Protein AF-A0A2R6GFC6-F1 (afdb_monomer_lite)

Foldseek 3Di:
DWAKEKEWEAELVRPDVLQVVLLVVLCVVCVVRHHYYYHYDNPADPVRTWIWIATHDDDFIDTDRDSDNVVVLVSNCVRCPPSDDDDPDDD

Structure (mmCIF, N/CA/C/O backbone):
data_AF-A0A2R6GFC6-F1
#
_entry.id   AF-A0A2R6GFC6-F1
#
loop_
_atom_site.group_PDB
_atom_site.id
_atom_site.type_symbol
_atom_site.label_atom_id
_atom_site.label_alt_id
_atom_site.label_comp_id
_atom_site.label_asym_id
_atom_site.label_entity_id
_atom_site.label_seq_id
_atom_site.pdbx_PDB_ins_code
_atom_site.Cartn_x
_atom_site.Cartn_y
_atom_site.Cartn_z
_atom_site.occupancy
_atom_site.B_iso_or_equiv
_atom_site.auth_seq_id
_atom_site.auth_comp_id
_atom_site.auth_asym_id
_atom_site.auth_atom_id
_atom_site.pdbx_PDB_model_num
ATOM 1 N N . MET A 1 1 ? -18.037 5.972 7.789 1.00 57.47 1 MET A N 1
ATOM 2 C CA . MET A 1 1 ? -16.727 5.304 7.687 1.00 57.47 1 MET A CA 1
ATOM 3 C C . MET A 1 1 ? -16.092 5.759 6.396 1.00 57.47 1 MET A C 1
ATOM 5 O O . MET A 1 1 ? -16.685 5.566 5.340 1.00 57.47 1 MET A O 1
ATOM 9 N N . GLU A 1 2 ? -14.972 6.462 6.490 1.00 78.06 2 GLU A N 1
ATOM 10 C CA . GLU A 1 2 ? -14.158 6.775 5.320 1.00 78.06 2 GLU A CA 1
ATOM 11 C C . GLU A 1 2 ? -13.369 5.520 4.943 1.00 78.06 2 GLU A C 1
ATOM 13 O O . GLU A 1 2 ? -12.920 4.779 5.810 1.00 78.06 2 GLU A O 1
ATOM 18 N N . THR A 1 3 ? -13.290 5.211 3.651 1.00 86.62 3 THR A N 1
ATOM 19 C CA . THR A 1 3 ? -12.662 3.966 3.198 1.00 86.62 3 THR A CA 1
ATOM 20 C C . THR A 1 3 ? -11.184 4.196 2.926 1.00 86.62 3 THR A C 1
ATOM 22 O O . THR A 1 3 ? -10.839 5.090 2.150 1.00 86.62 3 THR A O 1
ATOM 25 N N . LEU A 1 4 ? -10.325 3.360 3.510 1.00 91.56 4 LEU A N 1
ATOM 26 C CA . LEU A 1 4 ? -8.906 3.305 3.180 1.00 91.56 4 LEU A CA 1
ATOM 27 C C . LEU A 1 4 ? -8.722 2.655 1.803 1.00 91.56 4 LEU A C 1
ATOM 29 O O . LEU A 1 4 ? -9.303 1.610 1.505 1.00 91.56 4 LEU A O 1
ATOM 33 N N . ARG A 1 5 ? -7.924 3.275 0.937 1.00 94.00 5 ARG A N 1
ATOM 34 C CA . ARG A 1 5 ? -7.587 2.755 -0.391 1.00 94.00 5 ARG A CA 1
ATOM 35 C C . ARG A 1 5 ? -6.086 2.601 -0.515 1.00 94.00 5 ARG A C 1
ATOM 37 O O . ARG A 1 5 ? -5.356 3.564 -0.312 1.00 94.00 5 ARG A O 1
ATOM 44 N N . VAL A 1 6 ? -5.645 1.417 -0.920 1.00 94.69 6 VAL A N 1
ATOM 45 C CA . VAL A 1 6 ? -4.239 1.099 -1.168 1.00 94.69 6 VAL A CA 1
ATOM 46 C C . VAL A 1 6 ? -4.065 0.814 -2.651 1.00 94.69 6 VAL A C 1
ATOM 48 O O . VAL A 1 6 ? -4.625 -0.138 -3.195 1.00 94.69 6 VAL A O 1
ATOM 51 N N . LYS A 1 7 ? -3.292 1.660 -3.323 1.00 95.12 7 LYS A N 1
ATOM 52 C CA . LYS A 1 7 ? -3.026 1.578 -4.757 1.00 95.12 7 LYS A CA 1
ATOM 53 C C . LYS A 1 7 ? -1.564 1.246 -4.996 1.00 95.12 7 LYS A C 1
ATOM 55 O O . LYS A 1 7 ? -0.705 2.083 -4.734 1.00 95.12 7 LYS A O 1
ATOM 60 N N . LEU A 1 8 ? -1.276 0.076 -5.551 1.00 95.62 8 LEU A N 1
ATOM 61 C CA . LEU A 1 8 ? 0.054 -0.233 -6.069 1.00 95.62 8 LEU A CA 1
ATOM 62 C C . LEU A 1 8 ? 0.172 0.317 -7.495 1.00 95.62 8 LEU A C 1
ATOM 64 O O . LEU A 1 8 ? -0.503 -0.169 -8.399 1.00 95.62 8 LEU A O 1
ATOM 68 N N . ASN A 1 9 ? 1.026 1.316 -7.705 1.00 94.25 9 ASN A N 1
ATOM 69 C CA . ASN A 1 9 ? 1.344 1.834 -9.034 1.00 94.25 9 ASN A CA 1
ATOM 70 C C . ASN A 1 9 ? 2.617 1.156 -9.534 1.00 94.25 9 ASN A C 1
ATOM 72 O O . ASN A 1 9 ? 3.641 1.210 -8.855 1.00 94.25 9 ASN A O 1
ATOM 76 N N . VAL A 1 10 ? 2.550 0.526 -10.705 1.00 92.50 10 VAL A N 1
ATOM 77 C CA . VAL A 1 10 ? 3.672 -0.186 -11.335 1.00 92.50 10 VAL A CA 1
ATOM 78 C C . VAL A 1 10 ? 3.766 0.147 -12.825 1.00 92.50 10 VAL A C 1
ATOM 80 O O . VAL A 1 10 ? 2.761 0.561 -13.423 1.00 92.50 10 VAL A O 1
ATOM 83 N N . PRO A 1 11 ? 4.941 -0.070 -13.445 1.00 89.94 11 PRO A N 1
ATOM 84 C CA . PRO A 1 11 ? 5.094 0.060 -14.885 1.00 89.94 11 PRO A CA 1
ATOM 85 C C . PRO A 1 11 ? 4.103 -0.820 -15.644 1.00 89.94 11 PRO A C 1
ATOM 87 O O . PRO A 1 11 ? 3.750 -1.913 -15.189 1.00 89.94 11 PRO A O 1
ATOM 90 N N . ALA A 1 12 ? 3.671 -0.363 -16.820 1.00 86.00 12 ALA A N 1
ATOM 91 C CA . ALA A 1 12 ? 2.741 -1.104 -17.677 1.00 86.00 12 ALA A CA 1
ATOM 92 C C . ALA A 1 12 ? 3.248 -2.516 -18.022 1.00 86.00 12 ALA A C 1
ATOM 94 O O . ALA A 1 12 ? 2.446 -3.447 -18.101 1.00 86.00 12 ALA A O 1
ATOM 95 N N . ASP A 1 13 ? 4.568 -2.665 -18.140 1.00 83.75 13 ASP A N 1
ATOM 96 C CA . ASP A 1 13 ? 5.250 -3.924 -18.453 1.00 83.75 13 ASP A CA 1
ATOM 97 C C . ASP A 1 13 ? 5.377 -4.876 -17.242 1.00 83.75 13 ASP A C 1
ATOM 99 O O . ASP A 1 13 ? 5.769 -6.028 -17.374 1.00 83.75 13 ASP A O 1
ATOM 103 N N . GLY A 1 14 ? 4.990 -4.432 -16.036 1.00 69.62 14 GLY A N 1
ATOM 104 C CA . GLY A 1 14 ? 4.938 -5.283 -14.841 1.00 69.62 14 GLY A CA 1
ATOM 105 C C . GLY A 1 14 ? 6.250 -5.410 -14.055 1.00 69.62 14 GLY A C 1
ATOM 106 O O . GLY A 1 14 ? 6.383 -6.341 -13.262 1.00 69.62 14 GLY A O 1
ATOM 107 N N . GLY A 1 15 ? 7.186 -4.471 -14.221 1.00 70.00 15 GLY A N 1
ATOM 108 C CA . GLY A 1 15 ? 8.571 -4.520 -13.718 1.00 70.00 15 GLY A CA 1
ATOM 109 C C . GLY A 1 15 ? 8.820 -4.475 -12.199 1.00 70.00 15 GLY A C 1
ATOM 110 O O . GLY A 1 15 ? 9.868 -3.992 -11.795 1.00 70.00 15 GLY A O 1
ATOM 111 N N . VAL A 1 16 ? 7.913 -4.946 -11.330 1.00 83.88 16 VAL A N 1
ATOM 112 C CA . VAL A 1 16 ? 8.152 -4.970 -9.866 1.00 83.88 16 VAL A CA 1
ATOM 113 C C . VAL A 1 16 ? 7.477 -6.175 -9.171 1.00 83.88 16 VAL A C 1
ATOM 115 O O . VAL A 1 16 ? 6.540 -6.009 -8.384 1.00 83.88 16 VAL A O 1
ATOM 118 N N . PRO A 1 17 ? 7.915 -7.424 -9.434 1.00 88.69 17 PRO A N 1
ATOM 119 C CA . PRO A 1 17 ? 7.246 -8.627 -8.922 1.00 88.69 17 PRO A CA 1
ATOM 120 C C . PRO A 1 17 ? 7.232 -8.709 -7.389 1.00 88.69 17 PRO A C 1
ATOM 122 O O . PRO A 1 17 ? 6.235 -9.129 -6.808 1.00 88.69 17 PRO A O 1
ATOM 125 N N . ALA A 1 18 ? 8.295 -8.245 -6.725 1.00 91.44 18 ALA A N 1
ATOM 126 C CA . ALA A 1 18 ? 8.362 -8.210 -5.265 1.00 91.44 18 ALA A CA 1
ATOM 127 C C . ALA A 1 18 ? 7.299 -7.276 -4.658 1.00 91.44 18 ALA A C 1
ATOM 129 O O . ALA A 1 18 ? 6.626 -7.661 -3.708 1.00 91.44 18 ALA A O 1
ATOM 130 N N . ALA A 1 19 ? 7.081 -6.094 -5.246 1.00 91.94 19 ALA A N 1
ATOM 131 C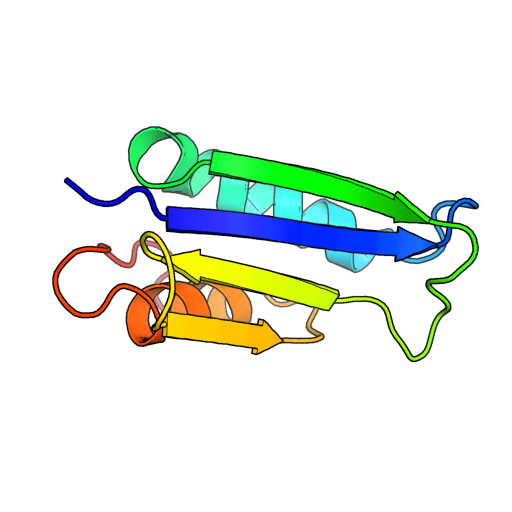 CA . ALA A 1 19 ? 6.041 -5.172 -4.786 1.00 91.94 19 ALA A CA 1
ATOM 132 C C . ALA A 1 19 ? 4.635 -5.742 -5.005 1.00 91.94 19 ALA A C 1
ATOM 134 O O . ALA A 1 19 ? 3.743 -5.530 -4.187 1.00 91.94 19 ALA A O 1
ATOM 135 N N . ARG A 1 20 ? 4.435 -6.501 -6.088 1.00 91.81 20 ARG A N 1
ATOM 136 C CA . ARG A 1 20 ? 3.168 -7.189 -6.334 1.00 91.81 20 ARG A CA 1
ATOM 137 C C . ARG A 1 20 ? 2.894 -8.271 -5.294 1.00 91.81 20 ARG A C 1
ATOM 139 O O . ARG A 1 20 ? 1.799 -8.286 -4.750 1.00 91.81 20 ARG A O 1
ATOM 146 N N . LYS A 1 21 ? 3.900 -9.080 -4.952 1.00 94.56 21 LYS A N 1
ATOM 147 C CA . LYS A 1 21 ? 3.786 -10.062 -3.869 1.00 94.56 21 LYS A CA 1
ATOM 148 C C . LYS A 1 21 ? 3.428 -9.381 -2.544 1.00 94.56 21 LYS A C 1
ATOM 150 O O . LYS A 1 21 ? 2.461 -9.771 -1.906 1.00 94.56 21 LYS A O 1
ATOM 155 N N . THR A 1 22 ? 4.134 -8.305 -2.188 1.00 95.12 22 THR A N 1
ATOM 156 C CA . THR A 1 22 ? 3.817 -7.499 -0.999 1.00 95.12 22 THR A CA 1
ATOM 157 C C . THR A 1 22 ? 2.375 -6.991 -1.013 1.00 95.12 22 THR A C 1
ATOM 159 O O . THR A 1 22 ? 1.699 -7.024 0.009 1.00 95.12 22 THR A O 1
ATOM 162 N N . PHE A 1 23 ? 1.888 -6.522 -2.164 1.00 95.06 23 PHE A N 1
ATOM 163 C CA . PHE A 1 23 ? 0.505 -6.079 -2.312 1.00 95.06 23 PHE A CA 1
ATOM 164 C C . PHE A 1 23 ? -0.494 -7.215 -2.080 1.00 95.06 23 PHE A C 1
ATOM 166 O O . PHE A 1 23 ? -1.478 -7.003 -1.382 1.00 95.06 23 PHE A O 1
ATOM 173 N N . GLU A 1 24 ? -0.241 -8.398 -2.639 1.00 95.12 24 GLU A N 1
ATOM 174 C CA . GLU A 1 24 ? -1.093 -9.578 -2.457 1.00 95.12 24 GLU A CA 1
ATOM 175 C C . GLU A 1 24 ? -1.137 -10.015 -0.987 1.00 95.12 24 GLU A C 1
ATOM 177 O O . GLU A 1 24 ? -2.221 -10.258 -0.467 1.00 95.12 24 GLU A O 1
ATOM 182 N N . GLU A 1 25 ? 0.009 -10.023 -0.298 1.00 95.25 25 GLU A N 1
AT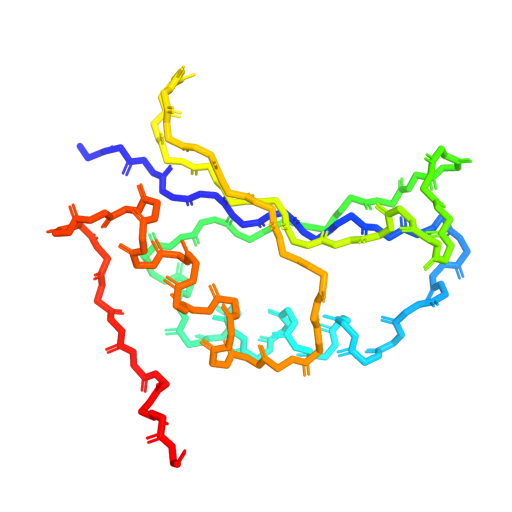OM 183 C CA . GLU A 1 25 ? 0.099 -10.378 1.125 1.00 95.25 25 GLU A CA 1
ATOM 184 C C . GLU A 1 25 ? -0.725 -9.429 2.009 1.00 95.25 25 GLU A C 1
ATOM 186 O O . GLU A 1 25 ? -1.516 -9.874 2.834 1.00 95.25 25 GLU A O 1
ATOM 191 N N . ILE A 1 26 ? -0.602 -8.113 1.824 1.00 94.00 26 ILE A N 1
ATOM 192 C CA . ILE A 1 26 ? -1.366 -7.148 2.634 1.00 94.00 26 ILE A CA 1
ATOM 193 C C . ILE A 1 26 ? -2.849 -7.162 2.265 1.00 94.00 26 ILE A C 1
ATOM 195 O O . ILE A 1 26 ? -3.700 -7.005 3.141 1.00 94.00 26 ILE A O 1
ATOM 199 N N . ALA A 1 27 ? -3.167 -7.323 0.977 1.00 94.75 27 ALA A N 1
ATOM 200 C CA . ALA A 1 27 ? -4.546 -7.391 0.518 1.00 94.75 27 ALA A CA 1
ATOM 201 C C . ALA A 1 27 ? -5.278 -8.586 1.136 1.00 94.75 27 ALA A C 1
ATOM 203 O O . ALA A 1 27 ? -6.424 -8.431 1.545 1.00 94.75 27 ALA A O 1
ATOM 204 N N . ASP A 1 28 ? -4.615 -9.737 1.255 1.00 94.56 28 ASP A N 1
ATOM 205 C CA . ASP A 1 28 ? -5.156 -10.910 1.944 1.00 94.56 28 ASP A CA 1
ATOM 206 C C . ASP A 1 28 ? -5.487 -10.590 3.413 1.00 94.56 28 ASP A C 1
ATOM 208 O O . ASP A 1 28 ? -6.624 -10.771 3.851 1.00 94.56 28 ASP A O 1
ATOM 212 N N . VAL A 1 29 ? -4.537 -9.985 4.137 1.00 94.56 29 VAL A N 1
ATOM 213 C CA . VAL A 1 29 ? -4.678 -9.700 5.576 1.00 94.56 29 VAL A CA 1
ATOM 214 C C . VAL A 1 29 ? -5.703 -8.603 5.890 1.00 94.56 29 VAL A C 1
ATOM 216 O O . VAL A 1 29 ? -6.351 -8.665 6.935 1.00 94.56 29 VAL A O 1
ATOM 21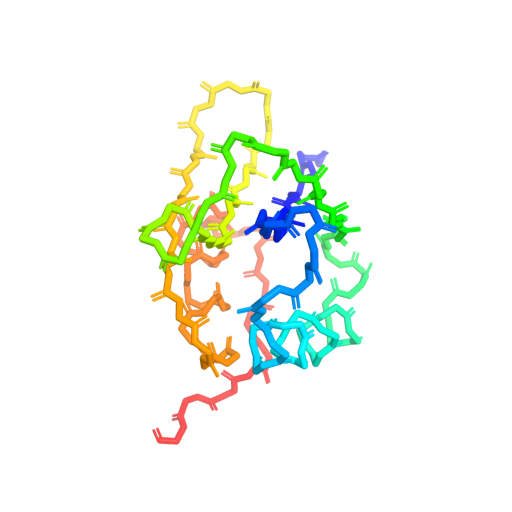9 N N . HIS A 1 30 ? -5.856 -7.590 5.033 1.00 93.00 30 HIS A N 1
ATOM 220 C CA . HIS A 1 30 ? -6.642 -6.380 5.333 1.00 93.00 30 HIS A CA 1
ATOM 221 C C . HIS A 1 30 ? -7.786 -6.104 4.349 1.00 93.00 30 HIS A C 1
ATOM 223 O O . HIS A 1 30 ? -8.299 -4.981 4.310 1.00 93.00 30 HIS A O 1
ATOM 229 N N . SER A 1 31 ? -8.203 -7.093 3.556 1.00 92.19 31 SER A N 1
ATOM 230 C CA . SER A 1 31 ? -9.307 -6.948 2.591 1.00 92.19 31 SER A CA 1
ATOM 231 C C . SER A 1 31 ? -10.631 -6.481 3.212 1.00 92.19 31 SER A C 1
ATOM 233 O O . SER A 1 31 ? -11.444 -5.882 2.508 1.00 92.19 31 SER A O 1
ATOM 235 N N . ASP A 1 32 ? -10.852 -6.697 4.514 1.00 91.31 32 ASP A N 1
ATOM 236 C CA . ASP A 1 32 ? -12.029 -6.193 5.234 1.00 91.31 32 ASP A CA 1
ATOM 237 C C . ASP A 1 32 ? -11.925 -4.707 5.620 1.00 91.31 32 ASP A C 1
ATOM 239 O O . ASP A 1 32 ? -12.948 -4.050 5.807 1.00 91.31 32 ASP A O 1
ATOM 243 N N . GLN A 1 33 ? -10.707 -4.166 5.720 1.00 90.31 33 GLN A N 1
ATOM 244 C CA . GLN A 1 33 ? -10.447 -2.804 6.203 1.00 90.31 33 GLN A CA 1
ATOM 245 C C . GLN A 1 33 ? -10.152 -1.803 5.078 1.00 90.31 33 GLN A C 1
ATOM 247 O O . GLN A 1 33 ? -10.317 -0.594 5.262 1.00 90.31 33 GLN A O 1
ATOM 252 N N . ALA A 1 34 ? -9.690 -2.273 3.916 1.00 92.62 34 ALA A N 1
ATOM 253 C CA . ALA A 1 34 ? -9.246 -1.407 2.831 1.00 92.62 34 ALA A CA 1
ATOM 254 C C . ALA A 1 34 ? -9.590 -1.952 1.443 1.00 92.62 34 ALA A C 1
ATOM 256 O O . ALA A 1 34 ? -9.707 -3.151 1.210 1.00 92.62 34 ALA A O 1
ATOM 257 N N . ILE A 1 35 ? -9.698 -1.037 0.481 1.00 93.81 35 ILE A N 1
ATOM 258 C CA . ILE A 1 35 ? -9.841 -1.372 -0.935 1.00 93.81 35 ILE A CA 1
ATOM 259 C C . ILE A 1 35 ? -8.456 -1.385 -1.577 1.00 93.81 35 ILE A C 1
ATOM 261 O O . ILE A 1 35 ? -7.763 -0.366 -1.607 1.00 93.81 35 ILE A O 1
ATOM 265 N N . PHE A 1 36 ? -8.096 -2.520 -2.164 1.00 94.62 36 PHE A N 1
ATOM 266 C CA . PHE A 1 36 ? -6.814 -2.740 -2.823 1.00 94.62 36 PHE A CA 1
ATOM 267 C C . PHE A 1 36 ? -6.958 -2.643 -4.342 1.00 94.62 36 PHE A C 1
ATOM 269 O O . PHE A 1 36 ? -7.845 -3.252 -4.938 1.00 94.62 36 PHE A O 1
ATOM 276 N N . GLN A 1 37 ? -6.089 -1.865 -4.989 1.00 94.88 37 GLN A N 1
ATOM 277 C CA . GLN A 1 37 ? -6.082 -1.700 -6.444 1.00 94.88 37 GLN A CA 1
ATOM 278 C C . GLN A 1 37 ? -4.656 -1.703 -6.997 1.00 94.88 37 GLN A C 1
ATOM 280 O O . GLN A 1 37 ? -3.751 -1.108 -6.420 1.00 94.88 37 GLN A O 1
ATOM 285 N N . VAL A 1 38 ? -4.463 -2.320 -8.162 1.00 93.25 38 VAL A N 1
ATOM 286 C CA . VAL A 1 38 ? -3.208 -2.227 -8.917 1.00 93.25 38 VAL A CA 1
ATOM 287 C C . VAL A 1 38 ? -3.428 -1.311 -10.111 1.00 93.25 38 VAL A C 1
ATOM 289 O O . VAL A 1 38 ? -4.330 -1.538 -10.915 1.00 93.25 38 VAL A O 1
ATOM 292 N N . ASN A 1 39 ? -2.591 -0.289 -10.241 1.00 91.44 39 ASN A N 1
ATOM 293 C CA . ASN A 1 39 ? -2.589 0.637 -11.360 1.00 91.44 39 ASN A CA 1
ATOM 294 C C . ASN A 1 39 ? -1.342 0.401 -12.216 1.00 91.44 39 ASN A C 1
ATOM 296 O O . ASN A 1 39 ? -0.213 0.567 -11.752 1.00 91.44 39 ASN A O 1
ATOM 300 N N . ARG A 1 40 ? -1.556 0.003 -13.469 1.00 90.56 40 ARG A N 1
ATOM 301 C CA . ARG A 1 40 ? -0.488 -0.207 -14.448 1.00 90.56 40 ARG A CA 1
ATOM 302 C C . ARG A 1 40 ? -0.464 0.976 -15.391 1.00 90.56 40 ARG A C 1
ATOM 304 O O . ARG A 1 40 ? -1.471 1.271 -16.031 1.00 90.56 40 ARG A O 1
ATOM 311 N N . SER A 1 41 ? 0.676 1.642 -15.484 1.00 87.56 41 SER A N 1
ATOM 312 C CA . SER A 1 41 ? 0.790 2.868 -16.263 1.00 87.56 41 SER A CA 1
ATOM 313 C C . SER A 1 41 ? 2.109 2.925 -17.015 1.00 87.56 41 SER A C 1
ATOM 315 O O . SER A 1 41 ? 3.145 2.525 -16.500 1.00 87.56 41 SER A O 1
ATOM 317 N N . ARG A 1 42 ? 2.068 3.473 -18.233 1.00 85.94 42 ARG A N 1
ATOM 318 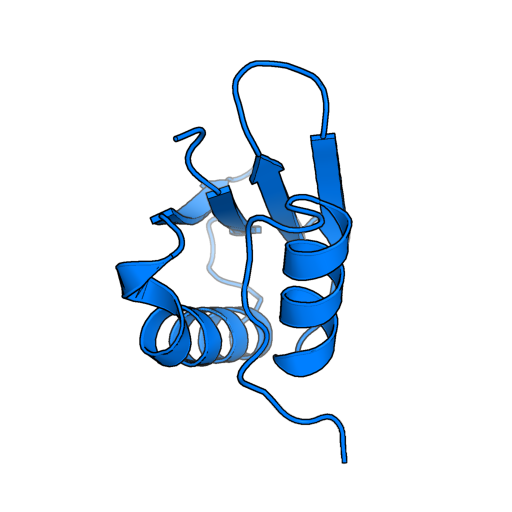C CA . ARG A 1 42 ? 3.263 3.815 -19.025 1.00 85.94 42 ARG A CA 1
ATOM 319 C C . ARG A 1 42 ? 3.998 5.060 -18.513 1.00 85.94 42 ARG A C 1
ATOM 321 O O . ARG A 1 42 ? 5.019 5.426 -19.066 1.00 85.94 42 ARG A O 1
ATOM 328 N N . TYR A 1 43 ? 3.406 5.750 -17.538 1.00 84.56 43 TYR A N 1
ATOM 329 C CA . TYR A 1 43 ? 3.965 6.928 -16.868 1.00 84.56 43 TYR A CA 1
ATOM 330 C C . TYR A 1 43 ? 4.590 6.573 -15.510 1.00 84.56 43 TYR A C 1
ATOM 332 O O . TYR A 1 43 ? 4.869 7.463 -14.711 1.00 84.56 43 TYR A O 1
ATOM 340 N N . VAL A 1 44 ? 4.681 5.276 -15.208 1.00 82.44 44 VAL A N 1
ATOM 341 C CA . VAL A 1 44 ? 5.317 4.740 -14.008 1.00 82.44 44 VAL A CA 1
ATOM 342 C C . VAL A 1 44 ? 6.480 3.877 -14.467 1.00 82.44 44 VAL A C 1
ATOM 344 O O . VAL A 1 44 ? 6.311 3.015 -15.326 1.00 82.44 44 VAL A O 1
ATOM 347 N N . ASP A 1 45 ? 7.630 4.092 -13.851 1.00 82.56 45 ASP A N 1
ATOM 348 C CA . ASP A 1 45 ? 8.907 3.468 -14.167 1.00 82.56 45 ASP A CA 1
ATOM 349 C C . ASP A 1 45 ? 9.509 2.876 -12.882 1.00 82.56 45 ASP A C 1
ATOM 351 O O . ASP A 1 45 ? 8.935 2.975 -11.790 1.00 82.56 45 ASP A O 1
ATOM 355 N N . GLU A 1 46 ? 10.688 2.269 -12.988 1.00 74.44 46 GLU A N 1
ATOM 356 C CA . GLU A 1 46 ? 11.389 1.645 -11.856 1.00 74.44 46 GLU A CA 1
ATOM 357 C C . GLU A 1 46 ? 11.724 2.628 -10.719 1.00 74.44 46 GLU A C 1
ATOM 359 O O . GLU A 1 46 ? 11.922 2.225 -9.572 1.00 74.44 46 GLU A O 1
ATOM 364 N N . GLU A 1 47 ? 11.723 3.929 -11.000 1.00 80.12 47 GLU A N 1
ATOM 365 C CA . GLU A 1 47 ? 11.969 4.964 -9.999 1.00 80.12 47 GLU A CA 1
ATOM 366 C C . GLU A 1 47 ? 10.681 5.514 -9.369 1.00 80.12 47 GLU A C 1
ATOM 368 O O . GLU A 1 47 ? 10.717 6.006 -8.239 1.00 80.12 47 GLU A O 1
ATOM 373 N N . THR A 1 48 ? 9.537 5.395 -10.049 1.00 86.00 48 THR A N 1
ATOM 374 C CA . THR A 1 48 ? 8.277 6.066 -9.674 1.00 86.00 48 THR A CA 1
ATOM 375 C C . THR A 1 48 ? 7.168 5.110 -9.232 1.00 86.00 48 THR A C 1
ATOM 377 O O . THR A 1 48 ? 6.087 5.559 -8.840 1.00 86.00 48 THR A O 1
ATOM 380 N N . TRP A 1 49 ? 7.417 3.797 -9.240 1.00 93.00 49 TRP A N 1
ATOM 381 C CA . TRP A 1 49 ? 6.499 2.817 -8.661 1.00 93.00 49 TRP A CA 1
ATOM 382 C C . TRP A 1 49 ? 6.362 2.988 -7.144 1.00 93.00 49 TRP A C 1
ATOM 384 O O . TRP A 1 49 ? 7.250 3.502 -6.460 1.00 93.00 49 TRP A O 1
ATOM 394 N N . GLY A 1 50 ? 5.246 2.509 -6.599 1.00 94.31 50 GLY A N 1
ATOM 395 C CA . GLY A 1 50 ? 5.033 2.492 -5.156 1.00 94.31 50 GLY A CA 1
ATOM 396 C C . GLY A 1 50 ? 3.577 2.342 -4.751 1.00 94.31 50 GLY A C 1
ATOM 397 O O . GLY A 1 50 ? 2.659 2.323 -5.579 1.00 94.31 50 GLY A O 1
ATOM 398 N N . PHE A 1 51 ? 3.377 2.252 -3.443 1.00 95.56 51 PHE A N 1
ATOM 399 C CA . PHE A 1 51 ? 2.075 2.195 -2.805 1.00 95.56 51 PHE A CA 1
ATOM 400 C C . PHE A 1 51 ? 1.611 3.609 -2.498 1.00 95.56 51 PHE A C 1
ATOM 402 O O . PHE A 1 51 ? 2.263 4.341 -1.759 1.00 95.56 51 PHE A O 1
ATOM 409 N N . ARG A 1 52 ? 0.466 3.984 -3.055 1.00 94.75 52 ARG A N 1
ATOM 410 C CA . ARG A 1 52 ? -0.265 5.193 -2.699 1.00 94.75 52 ARG A CA 1
ATOM 411 C C . ARG A 1 52 ? -1.435 4.800 -1.813 1.00 94.75 52 ARG A C 1
ATOM 413 O O . ARG A 1 52 ? -2.272 3.999 -2.221 1.00 94.75 52 ARG A O 1
ATOM 420 N N . ILE A 1 53 ? -1.481 5.362 -0.619 1.00 94.69 53 ILE A N 1
ATOM 421 C CA . ILE A 1 53 ? -2.467 5.043 0.407 1.00 94.69 53 ILE A CA 1
ATOM 422 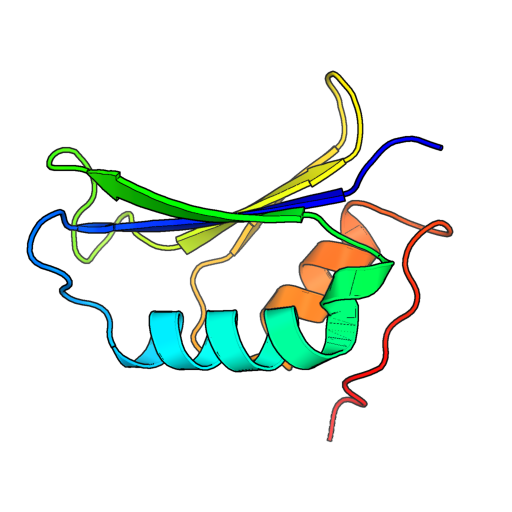C C . ILE A 1 53 ? -3.291 6.299 0.642 1.00 94.69 53 ILE A C 1
ATOM 424 O O . ILE A 1 53 ? -2.724 7.371 0.817 1.00 94.69 53 ILE A O 1
ATOM 428 N N . GLU A 1 54 ? -4.611 6.191 0.584 1.00 92.88 54 GLU A N 1
ATOM 429 C CA . GLU A 1 54 ? -5.529 7.328 0.656 1.00 92.88 54 GLU A CA 1
ATOM 430 C C . GLU A 1 54 ? -6.667 6.990 1.619 1.00 92.88 54 GLU A C 1
ATOM 432 O O . GLU A 1 54 ? -7.300 5.944 1.472 1.00 92.88 54 GLU A O 1
ATOM 437 N N . HIS A 1 55 ? -6.949 7.870 2.576 1.00 90.19 55 HIS A N 1
ATOM 438 C CA . HIS A 1 55 ? -8.081 7.738 3.488 1.00 90.19 55 HIS A CA 1
ATOM 439 C C . HIS A 1 55 ? -9.028 8.929 3.315 1.00 90.19 55 HIS A C 1
ATOM 441 O O . HIS A 1 55 ? -8.628 10.092 3.391 1.00 90.19 55 HIS A O 1
ATOM 447 N N . GLY A 1 56 ? -10.299 8.636 3.032 1.00 82.88 56 GLY A N 1
ATOM 448 C CA . GLY A 1 56 ? -11.314 9.675 2.879 1.00 82.88 56 GLY A CA 1
ATOM 449 C C . GLY A 1 56 ? -11.221 10.483 1.586 1.00 82.88 56 GLY A C 1
ATOM 450 O O . GLY A 1 56 ? -10.600 10.083 0.600 1.00 82.88 56 GLY A O 1
ATOM 451 N N . ALA A 1 57 ? -11.928 11.616 1.553 1.00 64.75 57 ALA A N 1
ATOM 452 C CA . ALA A 1 57 ? -12.126 12.359 0.311 1.00 64.75 57 ALA A CA 1
ATOM 453 C C . ALA A 1 57 ? -10.921 13.215 -0.108 1.00 64.75 57 ALA A C 1
ATOM 455 O O . ALA A 1 57 ? -10.717 13.365 -1.313 1.00 64.75 57 ALA A O 1
ATOM 456 N N . LYS A 1 58 ? -10.161 13.831 0.818 1.00 56.56 58 LYS A N 1
ATOM 457 C CA . LYS A 1 58 ? -9.239 14.925 0.428 1.00 56.56 58 LYS A CA 1
ATOM 458 C C . LYS A 1 58 ? -8.041 15.265 1.334 1.00 56.56 58 LYS A C 1
ATOM 460 O O . LYS A 1 58 ? -7.414 16.280 1.034 1.00 56.56 58 LYS A O 1
ATOM 465 N N . ARG A 1 59 ? -7.696 14.542 2.410 1.00 63.50 59 ARG A N 1
ATOM 466 C CA . ARG A 1 59 ? -6.658 15.064 3.336 1.00 63.50 59 ARG A CA 1
ATOM 467 C C . ARG A 1 59 ? -5.513 14.134 3.700 1.00 63.50 59 ARG A C 1
ATOM 469 O O . ARG A 1 59 ? -4.384 14.614 3.705 1.00 63.50 59 ARG A O 1
ATOM 476 N N . ASP A 1 60 ? -5.756 12.846 3.886 1.00 78.44 60 ASP A N 1
ATOM 477 C CA . ASP A 1 60 ? -4.714 11.954 4.385 1.00 78.44 60 ASP A CA 1
ATOM 478 C C . ASP A 1 60 ? -4.298 10.989 3.281 1.00 78.44 60 ASP A C 1
ATOM 480 O O . ASP A 1 60 ? -5.042 10.098 2.860 1.00 78.44 60 ASP A O 1
ATOM 484 N N . ALA A 1 61 ? -3.106 11.241 2.745 1.00 88.25 61 ALA A N 1
ATOM 485 C CA . ALA A 1 61 ? -2.495 10.410 1.730 1.00 88.25 61 ALA A CA 1
ATOM 486 C C . ALA A 1 61 ? -1.028 10.159 2.070 1.00 88.25 61 ALA A C 1
ATOM 488 O O . ALA A 1 61 ? -0.300 11.068 2.463 1.00 88.25 61 ALA A O 1
ATOM 489 N N . GLY A 1 62 ? -0.602 8.918 1.878 1.00 92.12 62 GLY A N 1
ATOM 490 C CA . GLY A 1 62 ? 0.772 8.473 2.039 1.00 92.12 62 GLY A CA 1
ATOM 491 C C . GLY A 1 62 ? 1.291 7.860 0.747 1.00 92.12 62 GLY A C 1
ATOM 492 O O . GLY A 1 62 ? 0.531 7.311 -0.057 1.00 92.12 62 GLY A O 1
ATOM 493 N N . PHE A 1 63 ? 2.601 7.944 0.552 1.00 93.88 63 PHE A N 1
ATOM 494 C CA . PHE A 1 63 ? 3.290 7.223 -0.506 1.00 93.88 63 PHE A CA 1
ATOM 495 C C . PHE A 1 63 ? 4.496 6.501 0.076 1.00 93.88 63 PHE A C 1
ATOM 497 O O . PHE A 1 63 ? 5.306 7.110 0.772 1.00 93.88 63 PHE A O 1
ATOM 504 N N . VAL A 1 64 ? 4.629 5.215 -0.235 1.00 94.94 64 VAL A N 1
ATOM 505 C CA . VAL A 1 64 ? 5.773 4.409 0.184 1.00 94.94 64 VAL A CA 1
ATOM 506 C C . VAL A 1 64 ? 6.214 3.490 -0.948 1.00 94.94 64 VAL A C 1
ATOM 508 O O . VAL A 1 64 ? 5.420 2.762 -1.546 1.00 94.94 64 VAL A O 1
ATOM 511 N N . ARG A 1 65 ? 7.512 3.515 -1.248 1.00 94.81 65 ARG A N 1
ATOM 512 C CA . ARG A 1 65 ? 8.150 2.611 -2.207 1.00 94.81 65 ARG A CA 1
ATOM 513 C C . ARG A 1 65 ? 8.935 1.562 -1.434 1.00 94.81 65 ARG A C 1
ATOM 515 O O . ARG A 1 65 ? 10.039 1.822 -0.968 1.00 94.81 65 ARG A O 1
ATOM 522 N N . THR A 1 66 ? 8.333 0.395 -1.254 1.00 94.12 66 THR A N 1
ATOM 523 C CA . THR A 1 66 ? 8.879 -0.690 -0.435 1.00 94.12 66 THR A CA 1
ATOM 524 C C . THR A 1 66 ? 8.382 -2.038 -0.940 1.00 94.12 66 THR A C 1
ATOM 526 O O . THR A 1 66 ? 7.365 -2.113 -1.622 1.00 94.12 66 THR A O 1
ATOM 529 N N . THR A 1 67 ? 9.095 -3.101 -0.594 1.00 94.25 67 THR A N 1
ATOM 530 C CA . THR A 1 67 ? 8.687 -4.499 -0.803 1.00 94.25 67 THR A CA 1
ATOM 531 C C . THR A 1 67 ? 8.506 -5.222 0.534 1.00 94.25 67 THR A C 1
ATOM 533 O O . THR A 1 67 ? 8.639 -6.440 0.615 1.00 94.25 67 THR A O 1
ATOM 536 N N . SER A 1 68 ? 8.287 -4.464 1.613 1.00 94.69 68 SER A N 1
ATOM 537 C CA . SER A 1 68 ? 8.029 -4.991 2.952 1.00 94.69 68 SER A CA 1
ATOM 538 C C . SER A 1 68 ? 6.557 -4.781 3.320 1.00 94.69 68 SER A C 1
ATOM 540 O O . SER A 1 68 ? 6.125 -3.624 3.391 1.00 94.69 68 SER A O 1
ATOM 542 N N . PRO A 1 69 ? 5.797 -5.860 3.593 1.00 94.12 69 PRO A N 1
ATOM 543 C CA . PRO A 1 69 ? 4.407 -5.766 4.030 1.00 94.12 69 PRO A CA 1
ATOM 544 C C . PRO A 1 69 ? 4.211 -4.869 5.257 1.00 94.12 69 PRO A C 1
ATOM 546 O O . PRO A 1 69 ? 3.348 -3.993 5.263 1.00 94.12 69 PRO A O 1
ATOM 549 N N . ALA A 1 70 ? 5.091 -5.006 6.252 1.00 92.56 70 ALA A N 1
ATOM 550 C CA . ALA A 1 70 ? 5.045 -4.224 7.486 1.00 92.56 70 ALA A CA 1
ATOM 551 C C . ALA A 1 70 ? 5.246 -2.716 7.250 1.00 92.56 70 ALA A C 1
ATOM 553 O O . ALA A 1 70 ? 4.640 -1.889 7.928 1.00 92.56 70 ALA A O 1
ATOM 554 N N . ALA A 1 71 ? 6.079 -2.336 6.274 1.00 94.00 71 ALA A N 1
ATOM 555 C CA . ALA A 1 71 ? 6.304 -0.927 5.954 1.00 94.00 71 ALA A CA 1
ATOM 556 C C . ALA A 1 71 ? 5.060 -0.277 5.327 1.00 94.00 71 ALA A C 1
ATOM 558 O O . ALA A 1 71 ? 4.720 0.852 5.669 1.00 94.00 71 ALA A O 1
ATOM 559 N N . VAL A 1 72 ? 4.364 -0.996 4.443 1.00 94.25 72 VAL A N 1
ATOM 560 C CA . VAL A 1 72 ? 3.109 -0.518 3.846 1.00 94.25 72 VAL A CA 1
ATOM 561 C C . VAL A 1 72 ? 2.001 -0.456 4.896 1.00 94.25 72 VAL A C 1
ATOM 563 O O . VAL A 1 72 ? 1.300 0.550 4.962 1.00 94.25 72 VAL A O 1
ATOM 566 N N . GLU A 1 73 ? 1.875 -1.474 5.752 1.00 94.50 73 GLU A N 1
ATOM 567 C CA . GLU A 1 73 ? 0.901 -1.470 6.849 1.00 94.50 73 GLU A CA 1
ATOM 568 C C . GLU A 1 73 ? 1.124 -0.293 7.804 1.00 94.50 73 GLU A C 1
ATOM 570 O O . GLU A 1 73 ? 0.177 0.377 8.217 1.00 94.50 73 GLU A O 1
ATOM 575 N N . ARG A 1 74 ? 2.382 0.009 8.131 1.00 93.56 74 ARG A N 1
ATOM 576 C CA . ARG A 1 74 ? 2.703 1.174 8.951 1.00 93.56 74 ARG A CA 1
ATOM 577 C C . ARG A 1 74 ? 2.175 2.458 8.312 1.00 93.56 74 ARG A C 1
ATOM 579 O O . ARG A 1 74 ? 1.496 3.223 8.989 1.00 93.56 74 ARG A O 1
ATOM 586 N N . THR A 1 75 ? 2.400 2.652 7.012 1.00 94.00 75 THR A N 1
ATOM 587 C CA . THR A 1 75 ? 1.861 3.815 6.294 1.00 94.00 75 THR A CA 1
ATOM 588 C C . THR A 1 75 ? 0.328 3.802 6.245 1.00 94.00 75 THR A C 1
ATOM 590 O O . THR A 1 75 ? -0.291 4.858 6.337 1.00 94.00 75 THR A O 1
ATOM 593 N N . MET A 1 76 ? -0.312 2.631 6.158 1.00 92.94 76 MET A N 1
ATOM 594 C CA . MET A 1 76 ? -1.772 2.503 6.278 1.00 92.94 76 MET A CA 1
ATOM 595 C C . MET A 1 76 ? -2.282 2.992 7.635 1.00 92.94 76 MET A C 1
ATOM 597 O O . MET A 1 76 ? -3.232 3.771 7.677 1.00 92.94 76 MET A O 1
ATOM 601 N N . ALA A 1 77 ? -1.621 2.604 8.724 1.00 92.12 77 ALA A N 1
ATOM 602 C CA . ALA A 1 77 ? -1.963 3.045 10.073 1.00 92.12 77 ALA A CA 1
ATOM 603 C C . ALA A 1 77 ? -1.716 4.546 10.294 1.00 92.12 77 ALA A C 1
ATOM 605 O O . ALA A 1 77 ? -2.476 5.192 11.010 1.00 92.12 77 ALA A O 1
ATOM 606 N N . GLU A 1 78 ? -0.675 5.106 9.672 1.00 91.19 78 GLU A N 1
ATOM 607 C CA . GLU A 1 78 ? -0.391 6.545 9.714 1.00 91.19 78 GLU A CA 1
ATOM 608 C C . GLU A 1 78 ? -1.461 7.355 8.969 1.00 91.19 78 GLU A C 1
ATOM 610 O O . GLU A 1 78 ? -1.900 8.392 9.460 1.00 91.19 78 GLU A O 1
ATOM 615 N N . VAL A 1 79 ? -1.915 6.868 7.809 1.00 90.62 79 VAL A N 1
ATOM 616 C CA . VAL A 1 79 ? -2.917 7.548 6.971 1.00 90.62 79 VAL A CA 1
ATOM 617 C C . VAL A 1 79 ? -4.345 7.391 7.516 1.00 90.62 79 VAL A C 1
ATOM 619 O O . VAL A 1 79 ? -5.142 8.321 7.436 1.00 90.62 79 VAL A O 1
ATOM 622 N N . ALA A 1 80 ? -4.683 6.237 8.091 1.00 88.62 80 ALA A N 1
ATOM 623 C CA . ALA A 1 80 ? -5.981 5.965 8.712 1.00 88.62 80 ALA A CA 1
ATOM 624 C C . ALA A 1 80 ? -5.862 5.862 10.241 1.00 88.62 80 ALA A C 1
ATOM 626 O O . ALA A 1 80 ? -6.301 4.883 10.854 1.00 88.62 80 ALA A O 1
ATOM 627 N N . PHE A 1 81 ? -5.262 6.881 10.864 1.00 83.38 81 PHE A N 1
ATOM 628 C CA . PHE A 1 81 ? -5.012 6.894 12.304 1.00 83.38 81 PHE A CA 1
ATOM 629 C C . PHE A 1 81 ? -6.300 6.662 13.111 1.00 83.38 81 PHE A C 1
ATOM 631 O O . PHE A 1 81 ? -7.292 7.378 12.966 1.00 83.38 81 PHE A O 1
ATOM 638 N N . GLY A 1 82 ? -6.290 5.631 13.958 1.00 79.38 82 GLY A N 1
ATOM 639 C CA . GLY A 1 82 ? -7.430 5.250 14.799 1.00 79.38 82 GLY A CA 1
ATOM 640 C C . GLY A 1 82 ? -8.607 4.589 14.066 1.00 79.38 82 GLY A C 1
ATOM 641 O O . GLY A 1 82 ? -9.571 4.213 14.724 1.00 79.38 82 GLY A O 1
ATOM 642 N N . SER A 1 83 ? -8.543 4.433 12.738 1.00 83.06 83 SER A N 1
ATOM 643 C CA . SER A 1 83 ? -9.561 3.739 11.923 1.00 83.06 83 SER A CA 1
ATOM 644 C C . SER A 1 83 ? -9.035 2.468 11.246 1.00 83.06 83 SER A C 1
ATOM 646 O O . SER A 1 83 ? -9.812 1.746 10.628 1.00 83.06 83 SER A O 1
ATOM 648 N N . PHE A 1 84 ? -7.734 2.195 11.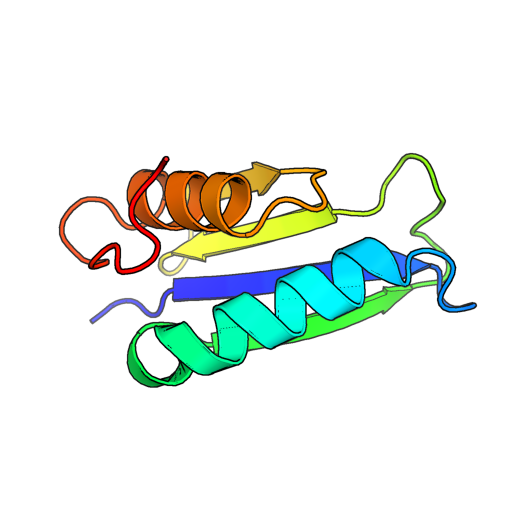361 1.00 87.38 84 PHE A N 1
ATOM 649 C CA . PHE A 1 84 ? -7.073 1.016 10.817 1.00 87.38 84 PHE A CA 1
ATOM 650 C C . PHE A 1 84 ? -6.386 0.211 11.924 1.00 87.38 84 PHE A C 1
ATOM 652 O O . PHE A 1 84 ? -5.635 0.759 12.735 1.00 87.38 84 PHE A O 1
ATOM 659 N N . GLU A 1 85 ? -6.626 -1.095 11.930 1.00 87.75 85 GLU A N 1
ATOM 660 C CA . GLU A 1 85 ? -6.023 -2.054 12.847 1.00 87.75 85 GLU A CA 1
ATOM 661 C C . GLU A 1 85 ? -4.875 -2.801 12.156 1.00 87.75 85 GLU A C 1
ATOM 663 O O . GLU A 1 85 ? -5.065 -3.497 11.152 1.00 87.75 85 GLU A O 1
ATOM 668 N N . ARG A 1 86 ? -3.678 -2.661 12.731 1.00 89.12 86 ARG A N 1
ATOM 669 C CA . ARG A 1 86 ? -2.459 -3.362 12.319 1.00 89.12 86 ARG A CA 1
ATOM 670 C C . ARG A 1 86 ? -2.524 -4.840 12.707 1.00 89.12 86 ARG A C 1
ATOM 672 O O . ARG A 1 86 ? -2.923 -5.156 13.823 1.00 89.12 86 ARG A O 1
ATOM 679 N N . ARG A 1 87 ? -2.114 -5.730 11.803 1.00 89.56 87 ARG A N 1
ATOM 680 C CA . ARG A 1 87 ? -2.151 -7.197 11.967 1.00 89.56 87 ARG A CA 1
ATOM 681 C C . ARG A 1 87 ? -0.820 -7.874 11.624 1.00 89.56 87 ARG A C 1
ATOM 683 O O . ARG A 1 87 ? -0.569 -8.995 12.054 1.00 89.56 87 ARG A O 1
ATOM 690 N N . LEU A 1 88 ? 0.043 -7.190 10.885 1.00 81.88 88 LEU A N 1
ATOM 691 C CA . LEU A 1 88 ? 1.416 -7.555 10.588 1.00 81.88 88 LEU A CA 1
ATOM 692 C C . LEU A 1 88 ? 2.296 -7.009 11.721 1.00 81.88 88 LEU A C 1
ATOM 694 O O . LEU A 1 88 ? 2.780 -5.873 11.699 1.00 81.88 88 LEU A O 1
ATOM 698 N N . ASP A 1 89 ? 2.447 -7.830 12.759 1.00 62.66 89 ASP A N 1
ATOM 699 C CA . ASP A 1 89 ? 3.349 -7.564 13.877 1.00 62.66 89 ASP A CA 1
ATOM 700 C C . ASP A 1 89 ? 4.783 -7.384 13.347 1.00 62.66 89 ASP A C 1
ATOM 702 O O . ASP A 1 89 ? 5.280 -8.177 12.542 1.00 62.66 89 ASP A O 1
ATOM 706 N N . GLY A 1 90 ? 5.424 -6.278 13.723 1.00 49.56 90 GLY A N 1
ATOM 707 C CA . GLY A 1 90 ? 6.792 -5.990 13.306 1.00 49.56 90 GLY A CA 1
ATOM 708 C C . GLY A 1 90 ? 7.762 -6.818 14.135 1.00 49.56 90 GLY A C 1
ATOM 709 O O . GLY A 1 90 ? 7.948 -6.507 15.308 1.00 49.56 90 GLY A O 1
ATOM 710 N N . GLY A 1 91 ? 8.365 -7.839 13.522 1.00 35.91 91 GLY A N 1
ATOM 711 C CA . GLY A 1 91 ? 9.556 -8.505 14.060 1.00 35.91 91 GLY A CA 1
ATOM 712 C C . GLY A 1 91 ? 10.756 -7.573 14.184 1.00 35.91 91 GLY A C 1
ATOM 713 O O . GLY A 1 91 ? 10.837 -6.593 13.404 1.00 35.91 91 GLY A O 1
#

pLDDT: mean 87.39, std 11.02, range [35.91, 95.62]

Sequence (91 aa):
METLRVKLNVPADGGVPAARKTFEEIADVHSDQAIFQVNRSRYVDEETWGFRIEHGAKRDAGFVRTTSPAAVERTMAEVAFGSFERRLDGG

Secondary structure (DSSP, 8-state):
-PPEEEEEEEETT---HHHHHHHHHHHHHHTTTEEEEEEEETT--TTT-EEEEEETTTTEEEEE--S-HHHHHHHHHHHTTTT----S---

Radius of gyration: 12.47 Å; chains: 1; bounding box: 29×26×34 Å